Protein AF-A0AAV6K7U1-F1 (afdb_monomer)

Nearest PDB structures (foldseek):
  4yga-assembly3_E  TM=7.308E-01  e=2.434E+00  Toxoplasma gondii
  4yga-assembly2_C  TM=7.238E-01  e=3.038E+00  Toxoplasma gondii
  5l7i-assembly2_B  TM=2.627E-01  e=3.211E+00  Homo sapiens
  7zi0-assembly1_A  TM=2.339E-01  e=4.236E+00  Homo sapiens
  9ivk-assembly1_A  TM=2.584E-01  e=7.794E+00  artificial sequences

Mean predicted aligned error: 7.97 Å

Secondary structure (DSSP, 8-state):
--HHHHHHHHHHHHHHHHHHT--S---SHHHHHHHHHHHHHHHSPTT-SEEEHHHHHTTS-HHHHHHHHHHHHTT---SEEEHHHHHHHHHHHH-

InterPro domains:
  IPR016688 Mechanosensitive ion channel MscS-like, plants/fungi [PTHR31618] (1-94)

Radius of gyration: 12.36 Å; Cα contacts (8 Å, |Δi|>4): 89; chains: 1; bounding box: 32×27×30 Å

Sequence (95 aa):
MKTLVKIVRKGVLSTLKAKINVSPQITSEAQARAAAKKIFFNVAKPGSKCIYMEDLLRFLREDEALKTMTLLQGGSECKEISKRTLKNWVINIFF

Solvent-accessible surface area (backbone atoms only — not comparable to full-atom values): 5536 Å² total; per-residue (Å²): 142,67,63,66,64,51,53,55,51,51,50,57,48,49,55,50,34,70,75,65,73,51,77,94,74,68,88,45,70,71,48,27,46,53,47,30,51,52,50,47,63,70,46,18,59,92,90,55,79,42,34,41,62,72,34,38,48,74,81,34,55,67,71,56,29,50,51,49,49,55,66,63,38,72,83,49,92,57,78,51,46,40,62,64,50,48,33,52,51,42,36,66,73,77,104

Organism: NCBI:txid479676

pLDDT: mean 74.68, std 10.34, range [44.97, 86.44]

Foldseek 3Di:
DVVVLLVLLVVLVVLLCVQQVQDPDDPDLVSLLVSLVSSQPQQDDVPDQWHALVSLVVRDPNVSSVSVQCSLCVPPPDRTRGSVSSSVSSSVSVD

Structure (mmCIF, N/CA/C/O backbone):
data_AF-A0AAV6K7U1-F1
#
_entry.id   AF-A0AAV6K7U1-F1
#
loop_
_atom_site.group_PDB
_atom_site.id
_atom_site.type_symbol
_atom_site.label_atom_id
_atom_site.label_alt_id
_atom_site.label_comp_id
_atom_site.label_asym_id
_atom_site.label_entity_id
_atom_site.label_seq_id
_atom_site.pdbx_PDB_ins_code
_atom_site.Cartn_x
_atom_site.Cartn_y
_atom_site.Cartn_z
_atom_site.occupancy
_atom_site.B_iso_or_equiv
_atom_site.auth_seq_id
_atom_site.auth_comp_id
_atom_site.auth_asym_id
_atom_site.auth_atom_id
_atom_site.pdbx_PDB_model_num
ATOM 1 N N . MET A 1 1 ? 15.076 15.375 5.909 1.00 44.97 1 MET A N 1
ATOM 2 C CA . MET A 1 1 ? 14.265 14.297 6.528 1.00 44.97 1 MET A CA 1
ATOM 3 C C . MET A 1 1 ? 13.495 13.466 5.478 1.00 44.97 1 MET A C 1
ATOM 5 O O . MET A 1 1 ? 12.276 13.428 5.507 1.00 44.97 1 MET A O 1
ATOM 9 N N . LYS A 1 2 ? 14.160 12.806 4.510 1.00 52.94 2 LYS A N 1
ATOM 10 C CA . LYS A 1 2 ? 13.468 12.013 3.453 1.00 52.94 2 LYS A CA 1
ATOM 11 C C . LYS A 1 2 ? 13.802 10.511 3.473 1.00 52.94 2 LYS A C 1
ATOM 13 O O . LYS A 1 2 ? 13.169 9.733 2.768 1.00 52.94 2 LYS A O 1
ATOM 18 N N . THR A 1 3 ? 14.777 10.093 4.279 1.00 52.62 3 THR A N 1
ATOM 19 C CA . THR A 1 3 ? 15.324 8.725 4.270 1.00 52.62 3 THR A CA 1
ATOM 20 C C . THR A 1 3 ? 14.495 7.759 5.116 1.00 52.62 3 THR A C 1
ATOM 22 O O . THR A 1 3 ? 14.171 6.673 4.651 1.00 52.62 3 THR A O 1
ATOM 25 N N . LEU A 1 4 ? 14.052 8.189 6.303 1.00 55.06 4 LEU A N 1
ATOM 26 C CA . LEU A 1 4 ? 13.188 7.398 7.193 1.00 55.06 4 LEU A CA 1
ATOM 27 C C . LEU A 1 4 ? 11.875 6.998 6.513 1.00 55.06 4 LEU A C 1
ATOM 29 O O . LEU A 1 4 ? 11.519 5.826 6.489 1.00 55.06 4 LEU A O 1
ATOM 33 N N . VAL A 1 5 ? 11.211 7.951 5.857 1.00 56.94 5 VAL A N 1
ATOM 34 C CA . VAL A 1 5 ? 9.960 7.695 5.129 1.00 56.94 5 VAL A CA 1
ATOM 35 C C . VAL A 1 5 ? 10.166 6.664 4.011 1.00 56.94 5 VAL A C 1
ATOM 37 O O . VAL A 1 5 ? 9.316 5.801 3.805 1.00 56.94 5 VAL A O 1
ATOM 40 N N . LYS A 1 6 ? 11.311 6.696 3.316 1.00 60.75 6 LYS A N 1
ATOM 41 C CA . LYS A 1 6 ? 11.648 5.705 2.280 1.00 60.75 6 LYS A CA 1
ATOM 42 C C . LYS A 1 6 ? 11.872 4.308 2.863 1.00 60.75 6 LYS A C 1
ATOM 44 O O . LYS A 1 6 ? 11.424 3.336 2.260 1.00 60.75 6 LYS A O 1
ATOM 49 N N . ILE A 1 7 ? 12.522 4.203 4.023 1.00 61.41 7 ILE A N 1
ATOM 50 C CA . ILE A 1 7 ? 12.766 2.920 4.703 1.00 61.41 7 ILE A CA 1
ATOM 51 C C . ILE A 1 7 ? 11.442 2.304 5.165 1.00 61.41 7 ILE A C 1
ATOM 53 O O . ILE A 1 7 ? 11.161 1.152 4.840 1.00 61.41 7 ILE A O 1
ATOM 57 N N . VAL A 1 8 ? 10.586 3.086 5.831 1.00 59.91 8 VAL A N 1
ATOM 58 C CA . VAL A 1 8 ? 9.281 2.602 6.313 1.00 59.91 8 VAL A CA 1
ATOM 59 C C . VAL A 1 8 ? 8.382 2.181 5.141 1.00 59.91 8 VAL A C 1
ATOM 61 O O . VAL A 1 8 ? 7.770 1.115 5.193 1.00 59.91 8 VAL A O 1
ATOM 64 N N . ARG A 1 9 ? 8.362 2.944 4.035 1.00 66.56 9 ARG A N 1
ATOM 65 C CA . ARG A 1 9 ? 7.623 2.572 2.810 1.00 66.56 9 ARG A CA 1
ATOM 66 C C . ARG A 1 9 ? 8.098 1.248 2.214 1.00 66.56 9 ARG A C 1
ATOM 68 O O . ARG A 1 9 ? 7.270 0.415 1.853 1.00 66.56 9 ARG A O 1
ATOM 75 N N . LYS A 1 10 ? 9.417 1.045 2.119 1.00 68.12 10 LYS A N 1
ATOM 76 C CA . LYS A 1 10 ? 9.990 -0.211 1.615 1.00 68.12 10 LYS A CA 1
ATOM 77 C C . LYS A 1 10 ? 9.669 -1.392 2.532 1.00 68.12 10 LYS A C 1
ATOM 79 O O . LYS A 1 10 ? 9.410 -2.474 2.014 1.00 68.12 10 LYS A O 1
ATOM 84 N N . GLY A 1 11 ? 9.631 -1.186 3.850 1.00 70.06 11 GLY A N 1
ATOM 85 C CA . GLY A 1 11 ? 9.255 -2.214 4.826 1.00 70.06 11 GLY A CA 1
ATOM 86 C C . GLY A 1 11 ? 7.824 -2.709 4.617 1.00 70.06 11 GLY A C 1
ATOM 87 O O . GLY A 1 11 ? 7.619 -3.879 4.310 1.00 70.06 11 GLY A O 1
ATOM 88 N N . VAL A 1 12 ? 6.853 -1.793 4.656 1.00 68.06 12 VAL A N 1
ATOM 89 C CA . VAL A 1 12 ? 5.426 -2.100 4.441 1.00 68.06 12 VAL A CA 1
ATOM 90 C C . VAL A 1 12 ? 5.188 -2.780 3.088 1.00 68.06 12 VAL A C 1
ATOM 92 O O . VAL A 1 12 ? 4.457 -3.767 2.994 1.00 68.06 12 VAL A O 1
ATOM 95 N N . LEU A 1 13 ? 5.838 -2.289 2.027 1.00 68.38 13 LEU A N 1
ATOM 96 C CA . LEU A 1 13 ? 5.720 -2.890 0.702 1.00 68.38 13 LEU A CA 1
ATOM 97 C C . LEU A 1 13 ? 6.334 -4.292 0.641 1.00 68.38 13 LEU A C 1
ATOM 99 O O . LEU A 1 13 ? 5.788 -5.152 -0.043 1.00 68.38 13 LEU A O 1
ATOM 103 N N . SER A 1 14 ? 7.444 -4.536 1.338 1.00 69.50 14 SER A N 1
ATOM 104 C CA . SER A 1 14 ? 8.063 -5.865 1.407 1.00 69.50 14 SER A CA 1
ATOM 105 C C . SER A 1 14 ? 7.129 -6.865 2.087 1.00 69.50 14 SER A C 1
ATOM 107 O O . SER A 1 14 ? 6.939 -7.960 1.5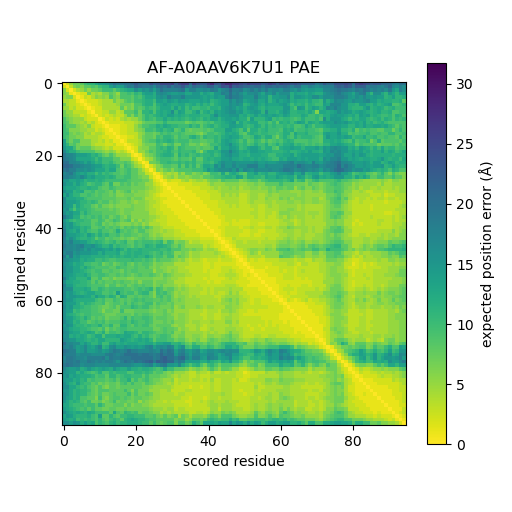59 1.00 69.50 14 SER A O 1
ATOM 109 N N . THR A 1 15 ? 6.461 -6.458 3.172 1.00 70.94 15 THR A N 1
ATOM 110 C CA . THR A 1 15 ? 5.435 -7.272 3.842 1.00 70.94 15 THR A CA 1
ATOM 111 C C . THR A 1 15 ? 4.261 -7.570 2.905 1.00 70.94 15 THR A C 1
ATOM 113 O O . THR A 1 15 ? 3.889 -8.730 2.721 1.00 70.94 15 THR A O 1
ATOM 116 N N . LEU A 1 16 ? 3.709 -6.547 2.242 1.00 69.06 16 LEU A N 1
ATOM 117 C CA . LEU A 1 16 ? 2.620 -6.719 1.270 1.00 69.06 16 LEU A CA 1
ATOM 118 C C . LEU A 1 16 ? 3.039 -7.613 0.096 1.00 69.06 16 LEU A C 1
ATOM 120 O O . LEU A 1 16 ? 2.296 -8.504 -0.298 1.00 69.06 16 LEU A O 1
ATOM 124 N N . LYS A 1 17 ? 4.243 -7.428 -0.446 1.00 66.44 17 LYS A N 1
ATOM 125 C CA . LYS A 1 17 ? 4.783 -8.216 -1.561 1.00 66.44 17 LYS A CA 1
ATOM 126 C C . LYS A 1 17 ? 4.947 -9.688 -1.197 1.00 66.44 17 LYS A C 1
ATOM 128 O O . LYS A 1 17 ? 4.544 -10.537 -1.990 1.00 66.44 17 LYS A O 1
ATOM 133 N N . ALA A 1 18 ? 5.479 -9.974 -0.008 1.00 68.38 18 ALA A N 1
ATOM 134 C CA . ALA A 1 18 ? 5.609 -11.333 0.512 1.00 68.38 18 ALA A CA 1
ATOM 135 C C . ALA A 1 18 ? 4.239 -12.007 0.675 1.00 68.38 18 ALA A C 1
ATOM 137 O O . ALA A 1 18 ? 4.083 -13.178 0.345 1.00 68.38 18 ALA A O 1
ATOM 138 N N . LYS A 1 19 ? 3.226 -11.255 1.119 1.00 66.44 19 LYS A N 1
ATOM 139 C CA . LYS A 1 19 ? 1.883 -11.792 1.375 1.00 66.44 19 LYS A CA 1
ATOM 140 C C . LYS A 1 19 ? 1.009 -11.926 0.120 1.00 66.44 19 LYS A C 1
ATOM 142 O O . LYS A 1 19 ? 0.112 -12.758 0.091 1.00 66.44 19 LYS A O 1
ATOM 147 N N . ILE A 1 20 ? 1.257 -11.116 -0.913 1.00 64.19 20 ILE A N 1
ATOM 148 C CA . ILE A 1 20 ? 0.413 -10.992 -2.124 1.00 64.19 20 ILE A CA 1
ATOM 149 C C . ILE A 1 20 ? 1.049 -11.695 -3.346 1.00 64.19 20 ILE A C 1
ATOM 151 O O . ILE A 1 20 ? 0.432 -11.771 -4.409 1.00 64.19 20 ILE A O 1
ATOM 155 N N . ASN A 1 21 ? 2.264 -12.244 -3.210 1.00 64.12 21 ASN A N 1
ATOM 156 C CA . ASN A 1 21 ? 3.027 -12.880 -4.294 1.00 64.12 21 ASN A CA 1
ATOM 157 C C . ASN A 1 21 ? 3.105 -11.986 -5.552 1.00 64.12 21 ASN A C 1
ATOM 159 O O . ASN A 1 21 ? 2.677 -12.333 -6.662 1.00 64.12 21 ASN A O 1
ATOM 163 N N . VAL A 1 22 ? 3.570 -10.754 -5.341 1.00 63.91 22 VAL A N 1
ATOM 164 C CA . VAL A 1 22 ? 3.779 -9.761 -6.405 1.00 63.91 22 VAL A CA 1
ATOM 165 C C . VAL A 1 22 ? 5.201 -9.906 -6.944 1.00 63.91 22 VAL A C 1
ATOM 167 O O . VAL A 1 22 ? 6.140 -10.063 -6.163 1.00 63.91 22 VAL A O 1
ATOM 170 N N . SER A 1 23 ? 5.360 -9.839 -8.272 1.00 59.53 23 SER A N 1
ATOM 171 C CA . SER A 1 23 ? 6.622 -10.109 -8.968 1.00 59.53 23 SER A CA 1
ATOM 172 C C . SER A 1 23 ? 7.829 -9.389 -8.344 1.00 59.53 23 SER A C 1
ATOM 174 O O . SER A 1 23 ? 7.730 -8.219 -7.955 1.00 59.53 23 SER A O 1
ATOM 176 N N . PRO A 1 24 ? 8.993 -10.062 -8.255 1.00 59.56 24 PRO A N 1
ATOM 177 C CA . PRO A 1 24 ? 10.145 -9.561 -7.520 1.00 59.56 24 PRO A CA 1
ATOM 178 C C . PRO A 1 24 ? 10.763 -8.289 -8.110 1.00 59.56 24 PRO A C 1
ATOM 180 O O . PRO A 1 24 ? 11.365 -7.526 -7.356 1.00 59.56 24 PRO A O 1
ATOM 183 N N . GLN A 1 25 ? 10.568 -8.026 -9.401 1.00 60.56 25 GLN A N 1
ATOM 184 C CA . GLN A 1 25 ? 11.229 -6.946 -10.124 1.00 60.56 25 GLN A CA 1
ATOM 185 C C . GLN A 1 25 ? 10.177 -6.085 -10.829 1.00 60.56 25 GLN A C 1
ATOM 187 O O . GLN A 1 25 ? 9.528 -6.541 -11.766 1.00 60.56 25 GLN A O 1
ATOM 192 N N . ILE A 1 26 ? 9.980 -4.861 -10.336 1.00 69.88 26 ILE A N 1
ATOM 193 C CA . ILE A 1 26 ? 9.191 -3.835 -11.020 1.00 69.88 26 ILE A CA 1
ATOM 194 C C . ILE A 1 26 ? 10.198 -2.928 -11.717 1.00 69.88 26 ILE A C 1
ATOM 196 O O . ILE A 1 26 ? 10.859 -2.127 -11.064 1.00 69.88 26 ILE A O 1
ATOM 200 N N . THR A 1 27 ? 10.352 -3.109 -13.025 1.00 72.19 27 THR A N 1
ATOM 201 C CA . THR A 1 27 ? 11.315 -2.389 -13.873 1.00 72.19 27 THR A CA 1
ATOM 202 C C . THR A 1 27 ? 10.652 -1.332 -14.754 1.00 72.19 27 THR A C 1
ATOM 204 O O . THR A 1 27 ? 11.338 -0.567 -15.422 1.00 72.19 27 THR A O 1
ATOM 207 N N . SER A 1 28 ? 9.317 -1.257 -14.755 1.00 79.12 28 SER A N 1
ATOM 208 C CA . SER A 1 28 ? 8.541 -0.309 -15.560 1.00 79.12 28 SER A CA 1
ATOM 209 C C . SER A 1 28 ? 7.322 0.215 -14.801 1.00 79.12 28 SER A C 1
ATOM 211 O O . SER A 1 28 ? 6.715 -0.501 -13.998 1.00 79.12 28 SER A O 1
ATOM 213 N N . GLU A 1 29 ? 6.895 1.443 -15.105 1.00 79.12 29 GLU A N 1
ATOM 214 C CA . GLU A 1 29 ? 5.671 2.030 -14.550 1.00 79.12 29 GLU A CA 1
ATOM 215 C C . GLU A 1 29 ? 4.434 1.163 -14.853 1.00 79.12 29 GLU A C 1
ATOM 217 O O . GLU A 1 29 ? 3.529 1.040 -14.025 1.00 79.12 29 GLU A O 1
ATOM 222 N N . ALA A 1 30 ? 4.400 0.490 -16.008 1.00 80.75 30 ALA A N 1
ATOM 223 C CA . ALA A 1 30 ? 3.317 -0.430 -16.355 1.00 80.75 30 ALA A CA 1
ATOM 224 C C . ALA A 1 30 ? 3.224 -1.602 -15.361 1.00 80.75 30 ALA A C 1
ATOM 226 O O . ALA A 1 30 ? 2.131 -1.948 -14.902 1.00 80.75 30 ALA A O 1
ATOM 227 N N . GLN A 1 31 ? 4.369 -2.159 -14.958 1.00 80.31 31 GLN A N 1
ATOM 228 C CA . GLN A 1 31 ? 4.434 -3.199 -13.932 1.00 80.31 31 GLN A CA 1
ATOM 229 C C . GLN A 1 31 ? 4.071 -2.647 -12.552 1.00 80.31 31 GLN A C 1
ATOM 231 O O . GLN A 1 31 ? 3.355 -3.314 -11.810 1.00 80.31 31 GLN A O 1
ATOM 236 N N . ALA A 1 32 ? 4.478 -1.415 -12.227 1.00 81.06 32 ALA A N 1
ATOM 237 C CA . ALA A 1 32 ? 4.094 -0.747 -10.982 1.00 81.06 32 ALA A CA 1
ATOM 238 C C . ALA A 1 32 ? 2.568 -0.576 -10.892 1.00 81.06 32 ALA A C 1
ATOM 240 O O . ALA A 1 32 ? 1.952 -0.889 -9.872 1.00 81.06 32 ALA A O 1
ATOM 241 N N . ARG A 1 33 ? 1.925 -0.164 -11.991 1.00 83.06 33 ARG A N 1
ATOM 242 C CA . ARG A 1 33 ? 0.462 -0.057 -12.096 1.00 83.06 33 ARG A CA 1
ATOM 243 C C . ARG A 1 33 ? -0.220 -1.419 -11.959 1.00 83.06 33 ARG A C 1
ATOM 245 O O . ARG A 1 33 ? -1.216 -1.522 -11.242 1.00 83.06 33 ARG A O 1
ATOM 252 N N . ALA A 1 34 ? 0.300 -2.455 -12.616 1.00 83.31 34 ALA A N 1
ATOM 253 C CA . ALA A 1 34 ? -0.237 -3.813 -12.520 1.00 83.31 34 ALA A CA 1
ATOM 254 C C . ALA A 1 34 ? -0.104 -4.382 -11.097 1.00 83.31 34 ALA A C 1
ATOM 256 O O . ALA A 1 34 ? -1.064 -4.935 -10.562 1.00 83.31 34 ALA A O 1
ATOM 257 N N . ALA A 1 35 ? 1.044 -4.171 -10.451 1.00 83.31 35 ALA A N 1
ATOM 258 C CA . ALA A 1 35 ? 1.293 -4.543 -9.064 1.00 83.31 35 ALA A CA 1
ATOM 259 C C . ALA A 1 35 ? 0.349 -3.814 -8.103 1.00 83.31 35 ALA A C 1
ATOM 261 O O . ALA A 1 35 ? -0.291 -4.461 -7.279 1.00 83.31 35 ALA A O 1
ATOM 262 N N . ALA A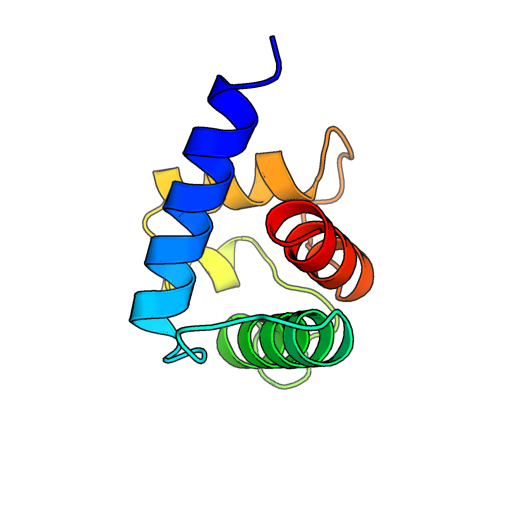 1 36 ? 0.182 -2.496 -8.252 1.00 84.06 36 ALA A N 1
ATOM 263 C CA . ALA A 1 36 ? -0.763 -1.720 -7.450 1.00 84.06 36 ALA A CA 1
ATOM 264 C C . ALA A 1 36 ? -2.197 -2.240 -7.601 1.00 84.06 36 ALA A C 1
ATOM 266 O O . ALA A 1 36 ? -2.916 -2.383 -6.615 1.00 84.06 36 ALA A O 1
ATOM 267 N N . LYS A 1 37 ? -2.605 -2.571 -8.831 1.00 85.25 37 LYS A N 1
ATOM 268 C CA . LYS A 1 37 ? -3.925 -3.143 -9.115 1.00 85.25 37 LYS A CA 1
ATOM 269 C C . LYS A 1 37 ? -4.092 -4.512 -8.450 1.00 85.25 37 LYS A C 1
ATOM 271 O O . LYS A 1 37 ? -5.125 -4.753 -7.834 1.00 85.25 37 LYS A O 1
ATOM 276 N N . LYS A 1 38 ? -3.076 -5.376 -8.518 1.00 84.88 38 LYS A N 1
ATOM 277 C CA . LYS A 1 38 ? -3.086 -6.702 -7.882 1.00 84.88 38 LYS A CA 1
ATOM 278 C C . LYS A 1 38 ? -3.144 -6.605 -6.355 1.00 84.88 38 LYS A C 1
ATOM 280 O O . LYS A 1 38 ? -3.941 -7.301 -5.740 1.00 84.88 38 LYS A O 1
ATOM 285 N N . ILE A 1 39 ? -2.372 -5.694 -5.760 1.00 83.38 39 ILE A N 1
ATOM 286 C CA . ILE A 1 39 ? -2.434 -5.400 -4.321 1.00 83.38 39 ILE A CA 1
ATOM 287 C C . ILE A 1 39 ? -3.833 -4.915 -3.948 1.00 83.38 39 ILE A C 1
ATOM 289 O O . ILE A 1 39 ? -4.410 -5.420 -2.994 1.00 83.38 39 ILE A O 1
ATOM 293 N N . PHE A 1 40 ? -4.412 -3.996 -4.727 1.00 85.38 40 PHE A N 1
ATOM 294 C CA . PHE A 1 40 ? -5.747 -3.477 -4.450 1.00 85.38 40 PHE A CA 1
ATOM 295 C C . PHE A 1 40 ? -6.801 -4.580 -4.393 1.00 85.38 40 PHE A C 1
ATOM 297 O O . PHE A 1 40 ? -7.543 -4.646 -3.425 1.00 85.38 40 PHE A O 1
ATOM 304 N N . PHE A 1 41 ? -6.869 -5.438 -5.411 1.00 83.38 41 PHE A N 1
ATOM 305 C CA . PHE A 1 41 ? -7.888 -6.489 -5.464 1.00 83.38 41 PHE A CA 1
ATOM 306 C C . PHE A 1 41 ? -7.669 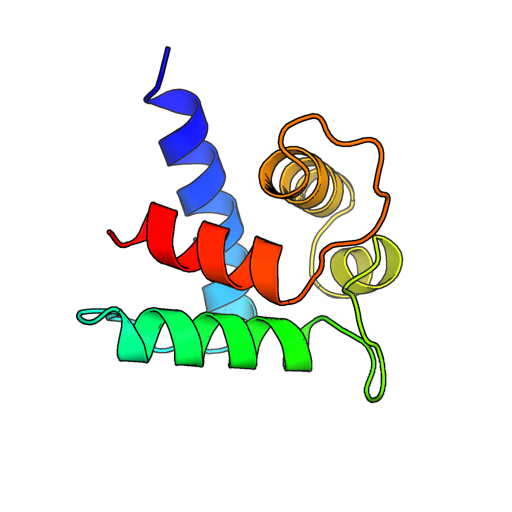-7.610 -4.449 1.00 83.38 41 PHE A C 1
ATOM 308 O O . PHE A 1 41 ? -8.635 -8.268 -4.086 1.00 83.38 41 PHE A O 1
ATOM 315 N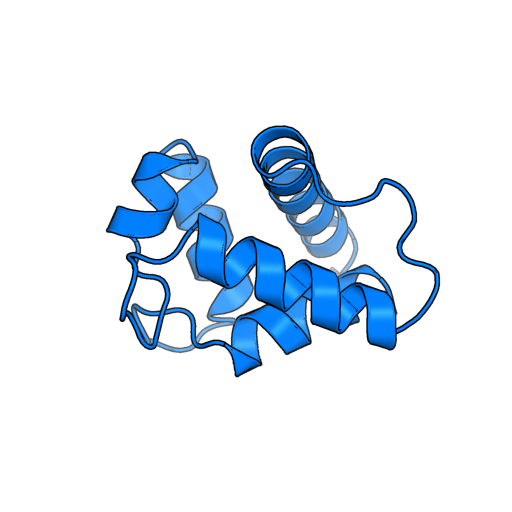 N . ASN A 1 42 ? -6.432 -7.825 -3.996 1.00 83.94 42 ASN A N 1
ATOM 316 C CA . ASN A 1 42 ? -6.163 -8.806 -2.950 1.00 83.94 42 ASN A CA 1
ATOM 317 C C . ASN A 1 42 ? -6.466 -8.261 -1.555 1.00 83.94 42 ASN A C 1
ATOM 319 O O . ASN A 1 42 ? -6.921 -9.022 -0.712 1.00 83.94 42 ASN A O 1
ATOM 323 N N . VAL A 1 43 ? -6.202 -6.976 -1.308 1.00 83.38 43 VAL A N 1
ATOM 324 C CA . VAL A 1 43 ? -6.427 -6.360 0.005 1.00 83.38 43 VAL A CA 1
ATOM 325 C C . VAL A 1 43 ? -7.884 -5.932 0.168 1.00 83.38 43 VAL A C 1
ATOM 327 O O . VAL A 1 43 ? -8.498 -6.257 1.177 1.00 83.38 43 VAL A O 1
ATOM 330 N N . ALA A 1 44 ? -8.452 -5.224 -0.811 1.00 85.38 44 ALA A N 1
ATOM 331 C CA . ALA A 1 44 ? -9.835 -4.761 -0.754 1.00 85.38 44 ALA A CA 1
ATOM 332 C C . ALA A 1 44 ? -10.816 -5.929 -0.889 1.00 85.38 44 ALA A C 1
ATOM 334 O O . ALA A 1 44 ? -10.600 -6.852 -1.679 1.00 85.38 44 ALA A O 1
ATOM 335 N N . LYS A 1 45 ? -11.955 -5.844 -0.195 1.00 81.81 45 LYS A N 1
ATOM 336 C CA . LYS A 1 45 ? -13.072 -6.765 -0.438 1.00 81.81 45 LYS A CA 1
ATOM 337 C C . LYS A 1 45 ? -13.510 -6.739 -1.915 1.00 81.81 45 LYS A C 1
ATOM 339 O O . LYS A 1 45 ? -13.490 -5.683 -2.559 1.00 81.81 45 LYS A O 1
ATOM 344 N N . PRO A 1 46 ? -13.941 -7.886 -2.470 1.00 77.19 46 PRO A N 1
ATOM 345 C CA . PRO A 1 46 ? -14.476 -7.940 -3.824 1.00 77.19 46 PRO A CA 1
ATOM 346 C C . PRO A 1 46 ? -15.681 -6.997 -3.951 1.00 77.19 46 PRO A C 1
ATOM 348 O O . PRO A 1 46 ? -16.600 -7.036 -3.140 1.00 77.19 46 PRO A O 1
ATOM 351 N N . GLY A 1 47 ? -15.652 -6.117 -4.956 1.00 79.31 47 GLY A N 1
ATOM 352 C CA . GLY A 1 47 ? -16.670 -5.076 -5.163 1.00 79.31 47 GLY A CA 1
ATOM 353 C C . GLY A 1 47 ? -16.373 -3.730 -4.488 1.00 79.31 47 GLY A C 1
ATOM 354 O O . GLY A 1 47 ? -17.002 -2.731 -4.840 1.00 79.31 47 GLY A O 1
ATOM 355 N N . SER A 1 48 ? -15.377 -3.647 -3.599 1.00 82.69 48 SER A N 1
ATOM 356 C CA . SER A 1 48 ? -15.021 -2.389 -2.937 1.00 82.69 48 SER A CA 1
ATOM 357 C C . SER A 1 48 ? -14.337 -1.392 -3.878 1.00 82.69 48 SER A C 1
ATOM 359 O O . SER A 1 48 ? -13.509 -1.732 -4.734 1.00 82.69 48 SER A O 1
ATOM 361 N N . LYS A 1 49 ? -14.677 -0.110 -3.701 1.00 82.81 49 LYS A N 1
ATOM 362 C CA . LYS A 1 49 ? -14.075 1.011 -4.444 1.00 82.81 49 LYS A CA 1
ATOM 363 C C . LYS A 1 49 ? -12.762 1.492 -3.820 1.00 82.81 49 LYS A C 1
ATOM 365 O O . LYS A 1 49 ? -11.884 1.950 -4.558 1.00 82.81 49 LYS A O 1
ATOM 370 N N . CYS A 1 50 ? -12.611 1.301 -2.511 1.00 84.62 50 CYS A N 1
ATOM 371 C CA . CYS A 1 50 ? -11.463 1.701 -1.703 1.00 84.62 50 CYS A CA 1
ATOM 372 C C . CYS A 1 50 ? -11.009 0.550 -0.789 1.00 84.62 50 CYS A C 1
ATOM 374 O O . CYS A 1 50 ? -11.753 -0.408 -0.590 1.00 84.62 50 CYS A O 1
ATOM 376 N N . ILE A 1 51 ? -9.786 0.645 -0.265 1.00 85.62 51 ILE A N 1
ATOM 377 C CA . ILE A 1 51 ? -9.286 -0.220 0.813 1.00 85.62 51 ILE A CA 1
ATOM 378 C C . ILE A 1 51 ? -9.557 0.488 2.139 1.00 85.62 51 ILE A C 1
ATOM 380 O O . ILE A 1 51 ? -9.101 1.620 2.332 1.00 85.62 51 ILE A O 1
ATOM 384 N N . TYR A 1 52 ? -10.252 -0.183 3.047 1.00 86.44 52 TYR A N 1
ATOM 385 C CA . TYR A 1 52 ? -10.497 0.315 4.398 1.00 86.44 52 TYR A CA 1
ATOM 386 C C . TYR A 1 52 ? -9.467 -0.221 5.393 1.00 86.44 52 TYR A C 1
ATOM 388 O O . TYR A 1 52 ? -8.679 -1.119 5.095 1.00 86.44 52 TYR A O 1
ATOM 396 N N . MET A 1 53 ? -9.463 0.338 6.602 1.00 83.06 53 MET A N 1
ATOM 397 C CA . MET A 1 53 ? -8.564 -0.113 7.665 1.00 83.06 53 MET A CA 1
ATOM 398 C C . MET A 1 53 ? -8.794 -1.593 7.998 1.00 83.06 53 MET A C 1
ATOM 400 O O . MET A 1 53 ? -7.843 -2.358 8.110 1.00 83.06 53 MET A O 1
ATOM 404 N N . GLU A 1 54 ? -10.056 -2.016 8.060 1.00 83.75 54 GLU A N 1
ATOM 405 C CA . GLU A 1 54 ? -10.444 -3.413 8.286 1.00 83.75 54 GLU A CA 1
ATOM 406 C C . GLU A 1 54 ? -9.889 -4.363 7.217 1.00 83.75 54 GLU A C 1
ATOM 408 O O . GLU A 1 54 ? -9.493 -5.489 7.520 1.00 83.75 54 GLU A O 1
ATOM 413 N N . ASP A 1 55 ? -9.815 -3.897 5.968 1.00 85.25 55 ASP A N 1
ATOM 414 C CA . ASP A 1 55 ? -9.240 -4.669 4.870 1.00 85.25 55 ASP A CA 1
ATOM 415 C C . ASP A 1 55 ? -7.730 -4.854 5.077 1.00 85.25 55 ASP A C 1
ATOM 417 O O . ASP A 1 55 ? -7.214 -5.952 4.892 1.00 85.25 55 ASP A O 1
ATOM 421 N N . LEU A 1 56 ? -7.015 -3.817 5.533 1.00 83.50 56 LEU A N 1
ATOM 422 C CA . LEU A 1 56 ? -5.586 -3.911 5.854 1.00 83.50 56 LEU A CA 1
ATOM 423 C C . LEU A 1 56 ? -5.317 -4.812 7.060 1.00 83.50 56 LEU A C 1
ATOM 425 O O . LEU A 1 56 ? -4.396 -5.625 7.000 1.00 83.50 56 LEU A O 1
ATOM 429 N N . LEU A 1 57 ? -6.126 -4.706 8.116 1.00 84.56 57 LEU A N 1
ATOM 430 C CA . LEU A 1 57 ? -6.016 -5.514 9.339 1.00 84.56 57 LEU A CA 1
ATOM 431 C C . LEU A 1 57 ? -6.147 -7.019 9.078 1.00 84.56 57 LEU A C 1
ATOM 433 O O . LEU A 1 57 ? -5.641 -7.837 9.843 1.00 84.56 57 LEU A O 1
ATOM 437 N N . ARG A 1 58 ? -6.780 -7.408 7.968 1.00 82.88 58 ARG A N 1
ATOM 438 C CA . ARG A 1 58 ? -6.872 -8.812 7.553 1.00 82.88 58 ARG A CA 1
ATOM 439 C C . ARG A 1 58 ? -5.541 -9.377 7.045 1.00 82.88 58 ARG A C 1
ATOM 441 O O . ARG A 1 58 ? -5.324 -10.587 7.101 1.00 82.88 58 ARG A O 1
ATOM 448 N N . PHE A 1 59 ? -4.648 -8.524 6.542 1.00 77.94 59 PHE A N 1
ATOM 449 C CA . PHE A 1 59 ? -3.365 -8.929 5.953 1.00 77.94 59 PHE A CA 1
ATOM 450 C C . PHE A 1 59 ? -2.157 -8.500 6.788 1.00 77.94 59 PHE A C 1
ATOM 452 O O . PHE A 1 59 ? -1.134 -9.193 6.779 1.00 77.94 59 PHE A O 1
ATOM 459 N N . LEU A 1 60 ? -2.273 -7.388 7.506 1.00 80.31 60 LEU A N 1
ATOM 460 C CA . LEU A 1 60 ? -1.226 -6.735 8.281 1.00 80.31 60 LEU A CA 1
ATOM 461 C C . LEU A 1 60 ? -1.599 -6.708 9.762 1.00 80.31 60 LEU A C 1
ATOM 463 O O . LEU A 1 60 ? -2.775 -6.752 10.117 1.00 80.31 60 LEU A O 1
ATOM 467 N N . ARG A 1 61 ? -0.596 -6.594 10.636 1.00 83.12 61 ARG A N 1
ATOM 468 C CA . ARG A 1 61 ? -0.859 -6.291 12.050 1.00 83.12 61 ARG A CA 1
ATOM 469 C C . ARG A 1 61 ? -1.393 -4.869 12.186 1.00 83.12 61 ARG A C 1
ATOM 471 O O . ARG A 1 61 ? -1.139 -4.032 11.326 1.00 83.12 61 ARG A O 1
ATOM 478 N N . GLU A 1 62 ? -2.063 -4.582 13.295 1.00 82.12 62 GLU A N 1
ATOM 479 C CA . GLU A 1 62 ? -2.646 -3.263 13.564 1.00 82.12 62 GLU A CA 1
ATOM 480 C C . GLU A 1 62 ? -1.645 -2.109 13.413 1.00 82.12 62 GLU A C 1
ATOM 482 O O . GLU A 1 62 ? -1.919 -1.149 12.696 1.00 82.12 62 GLU A O 1
ATOM 487 N N . ASP A 1 63 ? -0.439 -2.259 13.963 1.00 81.38 63 ASP A N 1
ATOM 488 C CA . ASP A 1 63 ? 0.638 -1.270 13.839 1.00 81.38 63 ASP A CA 1
ATOM 489 C C . ASP A 1 63 ? 1.095 -1.056 12.378 1.00 81.38 63 ASP A C 1
ATOM 491 O O . ASP A 1 63 ? 1.295 0.074 11.925 1.00 81.38 63 ASP A O 1
ATOM 495 N N . GLU A 1 64 ? 1.199 -2.133 11.594 1.00 81.25 64 GLU A N 1
ATOM 496 C CA . GLU A 1 64 ? 1.563 -2.062 10.175 1.00 81.25 64 GLU A CA 1
ATOM 497 C C . GLU A 1 64 ? 0.432 -1.468 9.322 1.00 81.25 64 GLU A C 1
ATOM 499 O O . GLU A 1 64 ? 0.691 -0.691 8.398 1.00 81.25 64 GLU A O 1
ATOM 504 N N . ALA A 1 65 ? -0.823 -1.798 9.634 1.00 83.12 65 ALA A N 1
ATOM 505 C CA . ALA A 1 65 ? -2.004 -1.262 8.969 1.00 83.12 65 ALA A CA 1
ATOM 506 C C . ALA A 1 65 ? -2.145 0.246 9.227 1.00 83.12 65 ALA A C 1
ATOM 508 O O . ALA A 1 65 ? -2.334 1.010 8.277 1.00 83.12 65 ALA A O 1
ATOM 509 N N . LEU A 1 66 ? -1.941 0.689 10.473 1.00 82.88 66 LEU A N 1
ATOM 510 C CA . LEU A 1 66 ? -1.942 2.105 10.848 1.00 82.88 66 LEU A CA 1
ATOM 511 C C . LEU A 1 66 ? -0.847 2.862 10.100 1.00 82.88 66 LEU A C 1
ATOM 513 O O . LEU A 1 66 ? -1.129 3.861 9.439 1.00 82.88 66 LEU A O 1
ATOM 517 N N . LYS A 1 67 ? 0.386 2.337 10.100 1.00 81.31 67 LYS A N 1
ATOM 518 C CA . LYS A 1 67 ? 1.496 2.915 9.324 1.00 81.31 67 LYS A CA 1
ATOM 519 C C . LYS A 1 67 ? 1.153 3.023 7.842 1.00 81.31 67 LYS A C 1
ATOM 521 O O . LYS A 1 67 ? 1.425 4.049 7.224 1.00 81.31 67 LYS A O 1
ATOM 526 N N . THR A 1 68 ? 0.544 1.989 7.270 1.00 80.25 68 THR A N 1
ATOM 527 C CA . THR A 1 68 ? 0.137 1.965 5.858 1.00 80.25 68 THR A CA 1
ATOM 528 C C . THR A 1 68 ? -0.900 3.046 5.559 1.00 80.25 68 THR A C 1
ATOM 530 O O . THR A 1 68 ? -0.731 3.794 4.594 1.00 80.25 68 THR A O 1
ATOM 533 N N . MET A 1 69 ? -1.921 3.187 6.408 1.00 80.31 69 MET A N 1
ATOM 534 C CA . MET A 1 69 ? -2.934 4.237 6.281 1.00 80.31 69 MET A CA 1
ATOM 535 C C . MET A 1 69 ? -2.327 5.632 6.365 1.00 80.31 69 MET A C 1
ATOM 537 O O . MET A 1 69 ? -2.530 6.426 5.449 1.00 80.31 69 MET A O 1
ATOM 541 N N . THR A 1 70 ? -1.506 5.911 7.377 1.00 79.75 70 THR A N 1
ATOM 542 C CA . THR A 1 70 ? -0.839 7.213 7.519 1.00 79.75 70 THR A CA 1
ATOM 543 C C . THR A 1 70 ? 0.060 7.527 6.318 1.00 79.75 70 THR 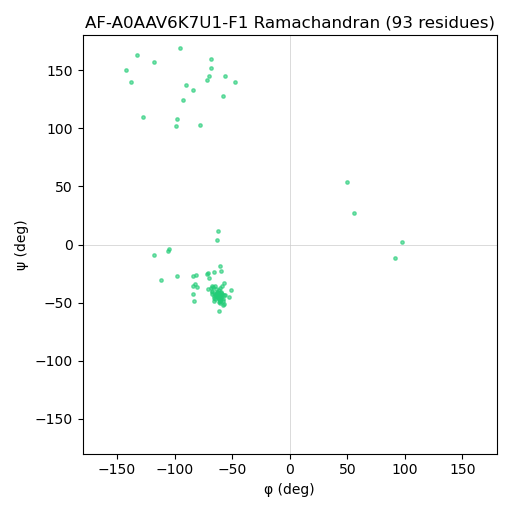A C 1
ATOM 545 O O . THR A 1 70 ? 0.071 8.653 5.818 1.00 79.75 70 THR A O 1
ATOM 548 N N . LEU A 1 71 ? 0.790 6.532 5.802 1.00 77.12 71 LEU A N 1
ATOM 549 C CA . LEU A 1 71 ? 1.677 6.699 4.646 1.00 77.12 71 LEU A CA 1
ATOM 550 C C . LEU A 1 71 ? 0.929 6.978 3.341 1.00 77.12 71 LEU A C 1
ATOM 552 O O . LEU A 1 71 ? 1.453 7.707 2.496 1.00 77.12 71 LEU A O 1
ATOM 556 N N . LEU A 1 72 ? -0.240 6.365 3.153 1.00 73.94 72 LEU A N 1
ATOM 557 C CA . LEU A 1 72 ? -1.051 6.507 1.943 1.00 73.94 72 LEU A CA 1
ATOM 558 C C . LEU A 1 72 ? -1.942 7.748 1.987 1.00 73.94 72 LEU A C 1
ATOM 560 O O . LEU A 1 72 ? -2.114 8.392 0.957 1.00 73.94 72 LEU A O 1
ATOM 564 N N . GLN A 1 73 ? -2.472 8.106 3.156 1.00 72.50 73 GLN A N 1
ATOM 565 C CA . GLN A 1 73 ? -3.289 9.307 3.335 1.00 72.50 73 GLN A CA 1
ATOM 566 C C . GLN A 1 73 ? -2.474 10.594 3.229 1.00 72.50 73 GLN A C 1
ATOM 568 O O . GLN A 1 73 ? -3.022 11.614 2.824 1.00 72.50 73 GLN A O 1
ATOM 573 N N . GLY A 1 74 ? -1.182 10.575 3.580 1.00 61.41 74 GLY A N 1
ATOM 574 C CA . GLY A 1 74 ? -0.303 11.737 3.413 1.00 61.41 74 GLY A CA 1
ATOM 575 C C . GLY A 1 74 ? -0.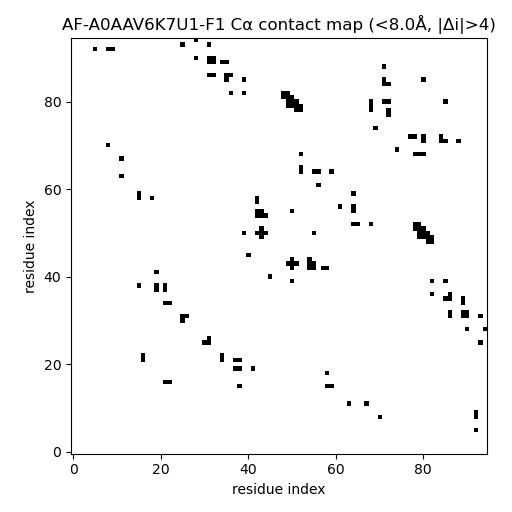808 13.015 4.099 1.00 61.41 74 GLY A C 1
ATOM 576 O O . GLY A 1 74 ? -0.501 14.102 3.623 1.00 61.41 74 GLY A O 1
ATOM 577 N N . GLY A 1 75 ? -1.596 12.885 5.175 1.00 55.19 75 GLY A N 1
ATOM 578 C CA . GLY A 1 75 ? -2.220 14.003 5.894 1.00 55.19 75 GLY A CA 1
ATOM 579 C C . GLY A 1 75 ? -3.677 14.304 5.518 1.00 55.19 75 GLY A C 1
ATOM 580 O O . GLY A 1 75 ? -4.247 15.245 6.055 1.00 55.19 75 GLY A O 1
ATOM 581 N N . SER A 1 76 ? -4.298 13.534 4.621 1.00 51.50 76 SER A N 1
ATOM 582 C CA . SER A 1 76 ? -5.728 13.655 4.316 1.00 51.50 76 SER A CA 1
ATOM 583 C C . SER A 1 76 ? -6.572 12.864 5.326 1.00 51.50 76 SER A C 1
ATOM 585 O O . SER A 1 76 ? -6.288 11.695 5.565 1.00 51.50 76 SER A O 1
ATOM 587 N N . GLU A 1 77 ? -7.642 13.457 5.869 1.00 56.53 77 GLU A N 1
ATOM 588 C CA . GLU A 1 77 ? -8.577 12.841 6.844 1.00 56.53 77 GLU A CA 1
ATOM 589 C C . GLU A 1 77 ? -9.358 11.619 6.306 1.00 56.53 77 GLU A C 1
ATOM 591 O O . GLU A 1 77 ? -10.239 11.060 6.963 1.00 56.53 77 GLU A O 1
ATOM 596 N N . CYS A 1 78 ? -9.067 11.193 5.080 1.00 58.12 78 CYS A N 1
ATOM 597 C CA . CYS A 1 78 ? -9.821 10.181 4.368 1.00 58.12 78 CYS A CA 1
ATOM 598 C C . CYS A 1 78 ? -9.465 8.778 4.876 1.00 58.12 78 CYS A C 1
ATOM 600 O O . CYS A 1 78 ? -8.447 8.224 4.475 1.00 58.12 78 CYS A O 1
ATOM 602 N N . LYS A 1 79 ? -10.323 8.161 5.702 1.00 70.06 79 LYS A N 1
ATOM 603 C CA . LYS A 1 79 ? -10.172 6.802 6.289 1.00 70.06 79 LYS A CA 1
ATOM 604 C C . LYS A 1 79 ? -10.131 5.641 5.277 1.00 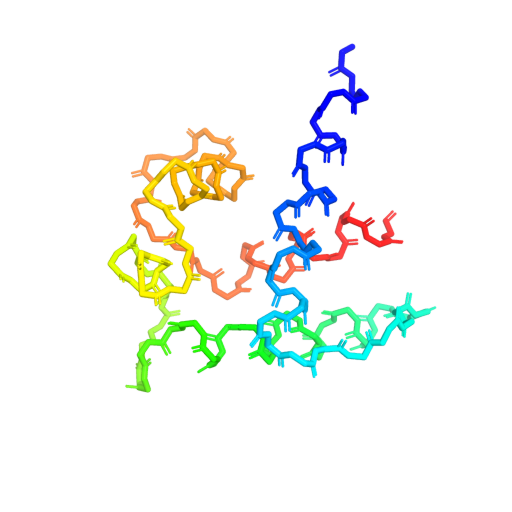70.06 79 LYS A C 1
ATOM 606 O O . LYS A 1 79 ? -10.238 4.478 5.657 1.00 70.06 79 LYS A O 1
ATOM 611 N N . GLU A 1 80 ? -9.988 5.937 3.992 1.00 80.44 80 GLU A N 1
ATOM 612 C CA . GLU A 1 80 ? -10.036 4.972 2.907 1.00 80.44 80 GLU A CA 1
ATOM 613 C C . GLU A 1 80 ? -8.942 5.243 1.872 1.00 80.44 80 GLU A C 1
ATOM 615 O O . GLU A 1 80 ? -8.634 6.381 1.512 1.00 80.44 80 GLU A O 1
ATOM 620 N N . ILE A 1 81 ? -8.333 4.175 1.367 1.00 83.50 81 ILE A N 1
ATOM 621 C CA . ILE A 1 81 ? -7.293 4.259 0.347 1.00 83.50 81 ILE A CA 1
ATOM 622 C C . ILE A 1 81 ? -7.939 4.001 -1.010 1.00 83.50 81 ILE A C 1
ATOM 624 O O . ILE A 1 81 ? -8.290 2.874 -1.373 1.00 83.50 81 ILE A O 1
ATOM 628 N N . SER A 1 82 ? -8.061 5.067 -1.793 1.00 83.38 82 SER A N 1
ATOM 629 C CA . SER A 1 82 ? -8.517 5.000 -3.178 1.00 83.38 82 SER A CA 1
ATOM 630 C C . SER A 1 82 ? -7.505 4.292 -4.088 1.00 83.38 82 SER A C 1
ATOM 632 O O . SER A 1 82 ? -6.287 4.398 -3.911 1.00 83.38 82 SER A O 1
ATOM 634 N N . LYS A 1 83 ? -7.998 3.669 -5.169 1.00 82.62 83 LYS A N 1
ATOM 635 C CA . LYS A 1 83 ? -7.156 3.056 -6.223 1.00 82.62 83 LYS A CA 1
ATOM 636 C C . LYS A 1 83 ? -6.082 4.006 -6.763 1.00 82.62 83 LYS A C 1
ATOM 638 O O . LYS A 1 83 ? -4.960 3.577 -7.022 1.00 82.62 83 LYS A O 1
ATOM 643 N N . ARG A 1 84 ? -6.414 5.294 -6.942 1.00 82.69 84 ARG A N 1
ATOM 644 C CA . ARG A 1 84 ? -5.462 6.314 -7.42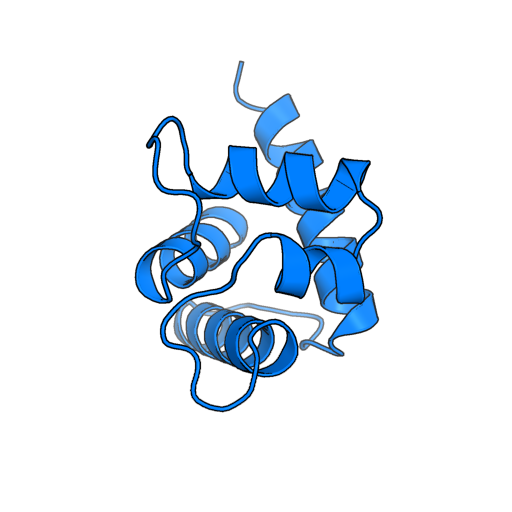4 1.00 82.69 84 ARG A CA 1
ATOM 645 C C . ARG A 1 84 ? -4.325 6.536 -6.434 1.00 82.69 84 ARG A C 1
ATOM 647 O O . ARG A 1 84 ? -3.172 6.528 -6.849 1.00 82.69 84 ARG A O 1
ATOM 654 N N . THR A 1 85 ? -4.653 6.683 -5.153 1.00 83.00 85 THR A N 1
ATOM 655 C CA . THR A 1 85 ? -3.685 6.900 -4.073 1.00 83.00 85 THR A CA 1
ATOM 656 C C . THR A 1 85 ? -2.713 5.734 -3.973 1.00 83.00 85 THR A C 1
ATOM 658 O O . THR A 1 85 ? -1.503 5.944 -4.013 1.00 83.00 85 THR A O 1
ATOM 661 N N . LEU A 1 86 ? -3.227 4.498 -3.967 1.00 83.25 86 LEU A N 1
ATOM 662 C CA . LEU A 1 86 ? -2.384 3.302 -3.958 1.00 83.25 86 LEU A CA 1
ATOM 663 C C . LEU A 1 86 ? -1.493 3.225 -5.204 1.00 83.25 86 LEU A C 1
ATOM 665 O O . LEU A 1 86 ? -0.300 2.964 -5.089 1.00 83.25 86 LEU A O 1
ATO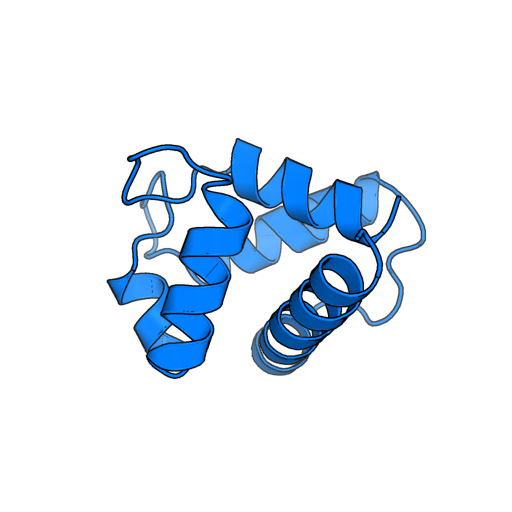M 669 N N . LYS A 1 87 ? -2.046 3.497 -6.394 1.00 83.31 87 LYS A N 1
ATOM 670 C CA . LYS A 1 87 ? -1.271 3.519 -7.644 1.00 83.31 87 LYS A CA 1
ATOM 671 C C . LYS A 1 87 ? -0.127 4.530 -7.570 1.00 83.31 87 LYS A C 1
ATOM 673 O O . LYS A 1 87 ? 1.001 4.185 -7.901 1.00 83.31 87 LYS A O 1
ATOM 678 N N . ASN A 1 88 ? -0.415 5.753 -7.129 1.00 82.94 88 ASN A N 1
ATOM 679 C CA . ASN A 1 88 ? 0.581 6.815 -7.019 1.00 82.94 88 ASN A CA 1
ATOM 680 C C . ASN A 1 88 ? 1.668 6.471 -5.993 1.00 82.94 88 ASN A C 1
ATOM 682 O O . ASN A 1 88 ? 2.844 6.724 -6.224 1.00 82.94 88 ASN A O 1
ATOM 686 N N . TRP A 1 89 ? 1.282 5.843 -4.884 1.00 82.69 89 TRP A N 1
ATOM 687 C CA . TRP A 1 89 ? 2.213 5.390 -3.858 1.00 82.69 89 TRP A CA 1
ATOM 688 C C . TRP A 1 89 ? 3.141 4.282 -4.356 1.00 82.69 89 TRP A C 1
ATOM 690 O O . TRP A 1 89 ? 4.347 4.383 -4.158 1.00 82.69 89 TRP A O 1
ATOM 700 N N . VAL A 1 90 ? 2.610 3.267 -5.048 1.00 78.06 90 VAL A N 1
ATOM 701 C CA . VAL A 1 90 ? 3.440 2.205 -5.636 1.00 78.06 90 VAL A CA 1
ATOM 702 C C . VAL A 1 90 ? 4.404 2.800 -6.658 1.00 78.06 90 VAL A C 1
ATOM 704 O O . VAL A 1 90 ? 5.589 2.499 -6.592 1.00 78.06 90 VAL A O 1
ATOM 707 N N . ILE A 1 91 ? 3.941 3.687 -7.546 1.00 78.38 91 ILE A N 1
ATOM 708 C CA . ILE A 1 91 ? 4.820 4.350 -8.522 1.00 78.38 91 ILE A CA 1
ATOM 709 C C . ILE A 1 91 ? 5.943 5.109 -7.803 1.00 78.38 91 ILE A C 1
ATOM 711 O O . ILE A 1 91 ? 7.091 4.783 -8.052 1.00 78.38 91 ILE A O 1
ATOM 715 N N . ASN A 1 92 ? 5.629 5.977 -6.833 1.00 78.25 92 ASN A N 1
ATOM 716 C CA . ASN A 1 92 ? 6.603 6.778 -6.062 1.00 78.25 92 ASN A CA 1
ATOM 717 C C . ASN A 1 92 ? 7.627 5.942 -5.256 1.00 78.25 92 ASN A C 1
ATOM 719 O O . ASN A 1 92 ? 8.640 6.448 -4.776 1.00 78.25 92 ASN A O 1
ATOM 723 N N . ILE A 1 93 ? 7.355 4.659 -5.002 1.00 72.31 93 ILE A N 1
ATOM 724 C CA . ILE A 1 93 ? 8.330 3.780 -4.337 1.00 72.31 93 ILE A CA 1
ATOM 725 C C . ILE A 1 93 ? 9.352 3.223 -5.329 1.00 72.31 93 ILE A C 1
ATOM 727 O O . ILE A 1 93 ? 10.504 3.004 -4.943 1.00 72.31 93 ILE A O 1
ATOM 731 N N . PHE A 1 94 ? 8.934 2.975 -6.569 1.00 65.88 94 PHE A N 1
ATOM 732 C CA . PHE A 1 94 ? 9.773 2.369 -7.602 1.00 65.88 94 PHE A CA 1
ATOM 733 C C . PHE A 1 94 ? 10.409 3.390 -8.553 1.00 65.88 94 PHE A C 1
ATOM 735 O O . PHE A 1 94 ? 11.480 3.106 -9.082 1.00 65.88 94 PHE A O 1
ATOM 742 N N . PHE A 1 95 ? 9.779 4.549 -8.738 1.00 60.38 95 PHE A N 1
ATOM 743 C CA . PHE A 1 95 ? 10.165 5.644 -9.628 1.00 60.38 95 PHE A CA 1
ATOM 744 C C . PHE A 1 95 ? 10.023 6.978 -8.891 1.00 60.38 95 PHE A C 1
ATOM 746 O O . PHE A 1 95 ? 10.943 7.814 -9.018 1.00 60.38 95 PHE A O 1
#